Protein AF-A0A520WZ22-F1 (afdb_monomer)

Foldseek 3Di:
DDDDDDDDDDPDDPPDDDDDPPDDPVVVVVVVVVQVVLLVVLQVVVVVVVDDLVQFPDKDKDFPDWDDPDPFKIKTKIWMWTAGPDPGDTPFIKIKIFIATNNSHTPDIDMDTDDDPPD

Secondary structure (DSSP, 8-state):
----------------------SSHHHHHHHHHHHHHHHHHHHHHHHTTSS--TTEEEEEEEEEEEEEEETTEEEEEEEEEEEESSS--EEEEEEEEEEEETTS-EEEEEEEEPPPS--

Radius of gyration: 29.9 Å; Cα contacts (8 Å, |Δi|>4): 167; chains: 1; bounding box: 35×62×104 Å

Solvent-accessible surface area (backbone atoms only — not comparable to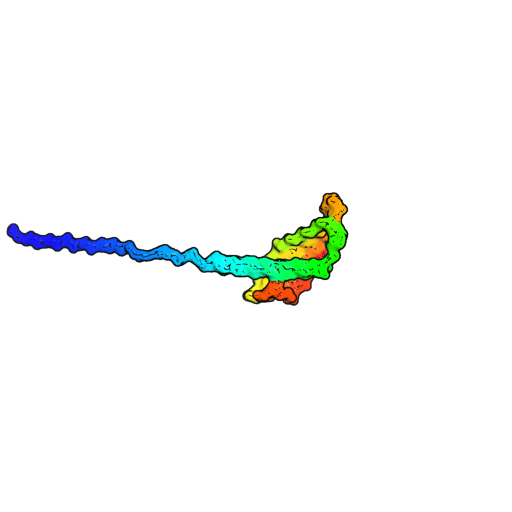 full-atom values): 7429 Å² total; per-residue (Å²): 145,82,84,89,82,88,85,85,79,84,78,79,78,89,82,75,88,78,91,83,97,79,83,60,71,63,62,53,52,53,50,54,55,48,51,52,52,45,31,51,48,42,44,51,55,50,52,63,71,77,52,89,59,88,68,48,65,48,74,48,78,43,80,78,46,79,46,77,76,50,102,46,30,42,34,42,28,35,42,35,44,33,20,36,74,72,94,58,51,76,74,46,47,33,44,34,41,31,31,23,37,79,81,37,45,80,75,42,81,47,74,42,74,51,78,70,98,83,126

Nearest PDB structures (foldseek):
  3q90-assembly1_B  TM=5.878E-01  e=5.511E-02  Homo sapiens
  6ta7-assembly3_C  TM=5.983E-01  e=8.585E-02  Homo sapiens
  4lso-assembly1_A  TM=5.815E-01  e=7.564E-02  Bartonella quintana JK 31
  4kz1-assembly1_A-2  TM=4.415E-01  e=1.337E-01  Bartonella grahamii as4aup
  4mei-assembly1_A-2  TM=4.296E-01  e=1.836E-01  Bartonella tribocorum CIP 105476

pLDDT: mean 78.11, std 18.68, range [37.53, 97.0]

Sequence (119 aa):
MITRTKSIISLTTLSLFGLALACDASVASDRERRAAADDIRACVSEINRNIDYSSASRVEHWVVDLHQMSLAELKVRIDTTVYERGDGEILKELRSTCVTGALGDLIRFRMKEAAPPDA

Mean predicted aligned error: 13.37 Å

Structure (mmCIF, N/CA/C/O backbone):
data_AF-A0A520WZ22-F1
#
_entry.id   AF-A0A520WZ22-F1
#
loop_
_atom_site.group_PDB
_atom_site.id
_atom_site.type_symbol
_atom_site.label_atom_id
_atom_site.label_alt_id
_atom_site.label_comp_id
_atom_site.label_asym_id
_atom_site.label_entity_id
_atom_site.label_seq_id
_atom_site.pdbx_PDB_ins_code
_atom_site.Cartn_x
_atom_site.Cartn_y
_atom_site.Cartn_z
_atom_site.occupancy
_atom_site.B_iso_or_equiv
_atom_site.auth_seq_id
_atom_site.auth_comp_id
_atom_site.auth_asym_id
_atom_site.auth_atom_id
_atom_site.pdbx_PDB_model_num
ATOM 1 N N . MET A 1 1 ? 5.125 52.380 -82.428 1.00 46.34 1 MET A N 1
ATOM 2 C CA . MET A 1 1 ? 3.949 51.537 -82.111 1.00 46.34 1 MET A CA 1
ATOM 3 C C . MET A 1 1 ? 4.285 50.069 -82.391 1.00 46.34 1 MET A C 1
ATOM 5 O O . MET A 1 1 ? 3.835 49.511 -83.377 1.00 46.34 1 MET A O 1
ATOM 9 N N . ILE A 1 2 ? 5.154 49.495 -81.549 1.00 40.81 2 ILE A N 1
ATOM 10 C CA . ILE A 1 2 ? 5.678 48.108 -81.509 1.00 40.81 2 ILE A CA 1
ATOM 11 C C . ILE A 1 2 ? 6.195 47.961 -80.047 1.00 40.81 2 ILE A C 1
ATOM 13 O O . ILE A 1 2 ? 6.673 48.969 -79.528 1.00 40.81 2 ILE A O 1
ATOM 17 N N . THR A 1 3 ? 6.102 46.868 -79.276 1.00 37.53 3 THR A N 1
ATOM 18 C CA . THR A 1 3 ? 5.656 45.470 -79.497 1.00 37.53 3 THR A CA 1
ATOM 19 C C . THR A 1 3 ? 4.601 45.055 -78.436 1.00 37.53 3 THR A C 1
ATOM 21 O O . THR A 1 3 ? 4.117 45.886 -77.673 1.00 37.53 3 THR A O 1
ATOM 24 N N . ARG A 1 4 ? 4.255 43.759 -78.342 1.00 53.47 4 ARG A N 1
ATOM 25 C CA . ARG A 1 4 ? 3.676 43.117 -77.141 1.00 53.47 4 ARG A CA 1
ATOM 26 C C . ARG A 1 4 ? 4.787 42.596 -76.219 1.00 53.47 4 ARG A C 1
ATOM 28 O O . ARG A 1 4 ? 5.743 42.018 -76.728 1.00 53.47 4 ARG A O 1
ATOM 35 N N . THR A 1 5 ? 4.551 42.585 -74.907 1.00 50.47 5 THR A N 1
ATOM 36 C CA . THR A 1 5 ? 5.244 41.681 -73.968 1.00 50.47 5 THR A CA 1
ATOM 37 C C . THR A 1 5 ? 4.236 41.099 -72.976 1.00 50.47 5 THR A C 1
ATOM 39 O O . THR A 1 5 ? 3.610 41.823 -72.209 1.00 50.47 5 THR A O 1
ATOM 42 N N . LYS A 1 6 ? 4.039 39.775 -73.022 1.00 47.66 6 LYS A N 1
ATOM 43 C CA . LYS A 1 6 ? 3.257 39.026 -72.026 1.00 47.66 6 LYS A CA 1
ATOM 44 C C . LYS A 1 6 ? 4.134 38.803 -70.792 1.00 47.66 6 LYS A C 1
ATOM 46 O O . LYS A 1 6 ? 5.112 38.072 -70.904 1.00 47.66 6 LYS A O 1
ATOM 51 N N . SER A 1 7 ? 3.725 39.308 -69.632 1.00 43.03 7 SER A N 1
ATOM 52 C CA . SER A 1 7 ? 4.199 38.793 -68.341 1.00 43.03 7 SER A CA 1
ATOM 53 C C . SER A 1 7 ? 3.107 37.934 -67.720 1.00 43.03 7 SER A C 1
ATOM 55 O O . SER A 1 7 ? 2.175 38.441 -67.105 1.00 43.03 7 SER A O 1
ATOM 57 N N . ILE A 1 8 ? 3.220 36.621 -67.916 1.00 53.31 8 ILE A N 1
ATOM 58 C CA . ILE A 1 8 ? 2.494 35.621 -67.133 1.00 53.31 8 ILE A CA 1
ATOM 59 C C . ILE A 1 8 ? 3.505 35.106 -66.115 1.00 53.31 8 ILE A C 1
ATOM 61 O O . ILE A 1 8 ? 4.426 34.386 -66.489 1.00 53.31 8 ILE A O 1
ATOM 65 N N . ILE A 1 9 ? 3.352 35.489 -64.849 1.00 55.06 9 ILE A N 1
ATOM 66 C CA . ILE A 1 9 ? 4.118 34.899 -63.750 1.00 55.06 9 ILE A CA 1
ATOM 67 C C . ILE A 1 9 ? 3.114 34.255 -62.800 1.00 55.06 9 ILE A C 1
ATOM 69 O O . ILE A 1 9 ? 2.626 34.877 -61.860 1.00 55.06 9 ILE A O 1
ATOM 73 N N . SER A 1 10 ? 2.798 32.991 -63.072 1.00 49.31 10 SER A N 1
ATOM 74 C CA . SER A 1 10 ? 2.218 32.119 -62.057 1.00 49.31 10 SER A CA 1
ATOM 75 C C . SER A 1 10 ? 3.291 31.834 -61.011 1.00 49.31 10 SER A C 1
ATOM 77 O O . SER A 1 10 ? 4.262 31.146 -61.316 1.00 49.31 10 SER A O 1
ATOM 79 N N . LEU A 1 11 ? 3.095 32.290 -59.774 1.00 46.91 11 LEU A N 1
ATOM 80 C CA . LEU A 1 11 ? 3.613 31.554 -58.625 1.00 46.91 11 LEU A CA 1
ATOM 81 C C . LEU A 1 11 ? 2.476 30.701 -58.078 1.00 46.91 11 LEU A C 1
ATOM 83 O O . LEU A 1 11 ? 1.550 31.191 -57.436 1.00 46.91 11 LEU A O 1
ATOM 87 N N . THR A 1 12 ? 2.552 29.409 -58.381 1.00 56.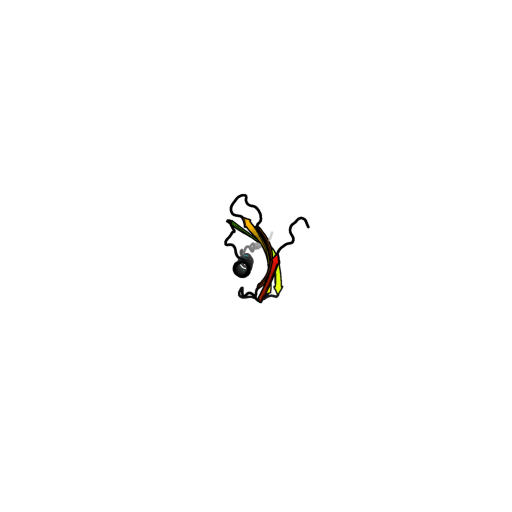12 12 THR A N 1
ATOM 88 C CA . THR A 1 12 ? 1.733 28.375 -57.755 1.00 56.12 12 THR A CA 1
ATOM 89 C C . THR A 1 12 ? 1.937 28.412 -56.247 1.00 56.12 12 THR A C 1
ATOM 91 O O . THR A 1 12 ? 3.053 28.209 -55.765 1.00 56.12 12 THR A O 1
ATOM 94 N N . THR A 1 13 ? 0.860 28.640 -55.503 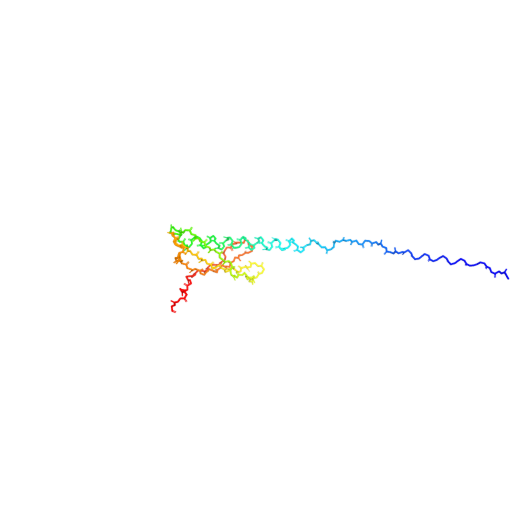1.00 57.81 13 THR A N 1
ATOM 95 C CA . THR A 1 13 ? 0.829 28.500 -54.049 1.00 57.81 13 THR A CA 1
ATOM 96 C C . THR A 1 13 ? 1.176 27.063 -53.665 1.00 57.81 13 THR A C 1
ATOM 98 O O . THR A 1 13 ? 0.404 26.137 -53.910 1.00 57.81 13 THR A O 1
ATOM 101 N N . LEU A 1 14 ? 2.348 26.868 -53.053 1.00 50.56 14 LEU A N 1
ATOM 102 C CA . LEU A 1 14 ? 2.751 25.577 -52.500 1.00 50.56 14 LEU A CA 1
ATOM 103 C C . LEU A 1 14 ? 1.912 25.282 -51.245 1.00 50.56 14 LEU A C 1
ATOM 105 O O . LEU A 1 14 ? 2.275 25.641 -50.130 1.00 50.56 14 LEU A O 1
ATOM 109 N N . SER A 1 15 ? 0.760 24.642 -51.441 1.00 61.22 15 SER A N 1
ATOM 110 C CA . SER A 1 15 ? -0.034 24.038 -50.371 1.00 61.22 15 SER A CA 1
ATOM 111 C C . SER A 1 15 ? 0.079 22.522 -50.495 1.00 61.22 15 SER A C 1
ATOM 113 O O . SER A 1 15 ? -0.695 21.887 -51.207 1.00 61.22 15 SER A O 1
ATOM 115 N N . LEU A 1 16 ? 1.101 21.943 -49.861 1.00 52.03 16 LEU A N 1
ATOM 116 C CA . LEU A 1 16 ? 1.341 20.501 -49.867 1.00 52.03 16 LEU A CA 1
ATOM 117 C C . LEU A 1 16 ? 1.816 20.021 -48.488 1.00 52.03 16 LEU A C 1
ATOM 119 O O . LEU A 1 16 ? 2.935 20.327 -48.100 1.00 52.03 16 LEU A O 1
ATOM 123 N N . PHE A 1 17 ? 0.972 19.191 -47.857 1.00 56.34 17 PHE A N 1
ATOM 124 C CA . PHE A 1 17 ? 1.258 18.244 -46.763 1.00 56.34 17 PHE A CA 1
ATOM 125 C C . PHE A 1 17 ? 1.807 18.826 -45.437 1.00 56.34 17 PHE A C 1
ATOM 127 O O . PHE A 1 17 ? 2.673 19.685 -45.402 1.00 56.34 17 PHE A O 1
ATOM 134 N N . GLY A 1 18 ? 1.372 18.361 -44.267 1.00 50.06 18 GLY A N 1
ATOM 135 C CA . GLY A 1 18 ? 0.365 17.345 -43.950 1.00 50.06 18 GLY A CA 1
ATOM 136 C C . GLY A 1 18 ? 0.321 17.149 -42.430 1.00 50.06 18 GLY A C 1
ATOM 137 O O . GLY A 1 18 ? 1.338 17.323 -41.762 1.00 50.06 18 GLY A O 1
ATOM 138 N N . LEU A 1 19 ? -0.851 16.852 -41.863 1.00 53.88 19 LEU A N 1
ATOM 139 C CA . LEU A 1 19 ? -0.997 16.659 -40.415 1.00 53.88 19 LEU A CA 1
ATOM 140 C C . LEU A 1 19 ? -0.295 15.377 -39.919 1.00 53.88 19 LEU A C 1
ATOM 142 O O . LEU A 1 19 ? -0.109 14.439 -40.688 1.00 53.88 19 LEU A O 1
ATOM 146 N N . ALA A 1 20 ? -0.080 15.340 -38.594 1.00 50.78 20 ALA A N 1
ATOM 147 C CA . ALA A 1 20 ? 0.157 14.168 -37.729 1.00 50.78 20 ALA A CA 1
ATOM 148 C C . ALA A 1 20 ? 1.595 13.900 -37.227 1.00 50.78 20 ALA A C 1
ATOM 150 O O . ALA A 1 20 ? 2.107 12.791 -37.333 1.00 50.78 20 ALA A O 1
ATOM 151 N N . LEU A 1 21 ? 2.182 14.874 -36.519 1.00 46.00 21 LEU A N 1
ATOM 152 C CA . LEU A 1 21 ? 3.189 14.623 -35.469 1.00 46.00 21 LEU A CA 1
ATOM 153 C C . LEU A 1 21 ? 2.540 14.758 -34.079 1.00 46.00 21 LEU A C 1
ATOM 155 O O . LEU A 1 21 ? 2.814 15.697 -33.338 1.00 46.00 21 LEU A O 1
ATOM 159 N N . ALA A 1 22 ? 1.606 13.857 -33.759 1.00 53.31 22 ALA A N 1
ATOM 160 C CA . ALA A 1 22 ? 0.850 13.899 -32.503 1.00 53.31 22 ALA A CA 1
ATOM 161 C C . ALA A 1 22 ? 0.297 12.518 -32.092 1.00 53.31 22 ALA A C 1
ATOM 163 O O . ALA A 1 22 ? -0.915 12.374 -31.945 1.00 53.31 22 ALA A O 1
ATOM 164 N N . CYS A 1 23 ? 1.146 11.486 -31.945 1.00 51.50 23 CYS A N 1
ATOM 165 C CA . CYS A 1 23 ? 0.643 10.159 -31.548 1.00 51.50 23 CYS A CA 1
ATOM 166 C C . CYS A 1 23 ? 1.577 9.222 -30.741 1.00 51.50 23 CYS A C 1
ATOM 168 O O . CYS A 1 23 ? 1.263 8.041 -30.645 1.00 51.50 23 CYS A O 1
ATOM 170 N N . ASP A 1 24 ? 2.653 9.712 -30.104 1.00 48.59 24 ASP A N 1
ATOM 171 C CA . ASP A 1 24 ? 3.545 8.852 -29.285 1.00 48.59 24 ASP A CA 1
ATOM 172 C C . ASP A 1 24 ? 3.568 9.177 -27.777 1.00 48.59 24 ASP A C 1
ATOM 174 O O . ASP A 1 24 ? 3.880 8.312 -26.958 1.00 48.59 24 ASP A O 1
ATOM 178 N N . ALA A 1 25 ? 3.168 10.388 -27.369 1.00 51.62 25 ALA A N 1
ATOM 179 C CA . ALA A 1 25 ? 3.167 10.783 -25.954 1.00 51.62 25 ALA A CA 1
ATOM 180 C C . ALA A 1 25 ? 2.156 9.986 -25.098 1.00 51.62 25 ALA A C 1
ATOM 182 O O . ALA A 1 25 ? 2.413 9.706 -23.928 1.00 51.62 25 ALA A O 1
ATOM 183 N N . SER A 1 26 ? 1.020 9.586 -25.679 1.00 55.91 26 SER A N 1
ATOM 184 C CA . SER A 1 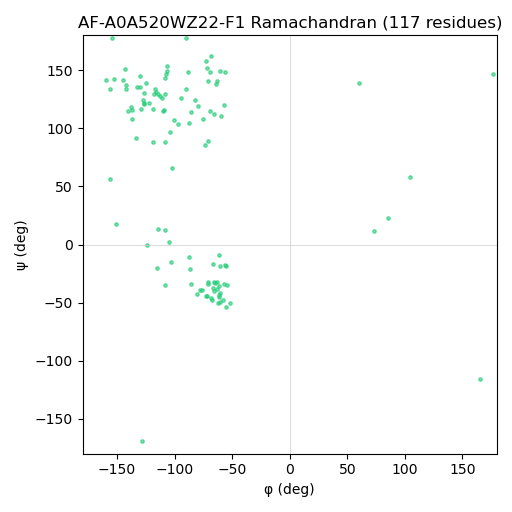26 ? -0.017 8.814 -24.982 1.00 55.91 26 SER A CA 1
ATOM 185 C C . SER A 1 26 ? 0.446 7.395 -24.643 1.00 55.91 26 SER A C 1
ATOM 187 O O . SER A 1 26 ? 0.295 6.964 -23.502 1.00 55.91 26 SER A O 1
ATOM 189 N N . VAL A 1 27 ? 1.064 6.690 -25.596 1.00 54.94 27 VAL A N 1
ATOM 190 C CA . VAL A 1 27 ? 1.457 5.276 -25.447 1.00 54.94 27 VAL A CA 1
ATOM 191 C C . VAL A 1 27 ? 2.560 5.095 -24.399 1.00 54.94 27 VAL A C 1
ATOM 193 O O . VAL A 1 27 ? 2.519 4.131 -23.632 1.00 54.94 27 VAL A O 1
ATOM 196 N N . ALA A 1 28 ? 3.513 6.032 -24.322 1.00 56.50 28 ALA A N 1
ATOM 197 C CA . ALA A 1 28 ? 4.509 6.059 -23.251 1.00 56.50 28 ALA A CA 1
ATOM 198 C C . ALA A 1 28 ? 3.836 6.242 -21.878 1.00 56.50 28 ALA A C 1
ATOM 200 O O . ALA A 1 28 ? 4.028 5.414 -20.987 1.00 56.50 28 ALA A O 1
ATOM 201 N N . SER A 1 29 ? 2.956 7.245 -21.751 1.00 60.22 29 SER A N 1
ATOM 202 C CA . SER A 1 29 ? 2.249 7.528 -20.494 1.00 60.22 29 SER A CA 1
ATOM 203 C C . SER A 1 29 ? 1.351 6.369 -20.033 1.00 60.22 29 SER A C 1
ATOM 205 O O . SER A 1 29 ? 1.285 6.073 -18.842 1.00 60.22 29 SER A O 1
ATOM 207 N N . ASP A 1 30 ? 0.709 5.648 -20.956 1.00 60.12 30 ASP A N 1
ATOM 208 C CA . ASP A 1 30 ? -0.111 4.478 -20.631 1.00 60.12 30 ASP A CA 1
ATOM 209 C C . ASP A 1 30 ? 0.734 3.281 -20.179 1.00 60.12 30 ASP A C 1
ATOM 211 O O . ASP A 1 30 ? 0.294 2.512 -19.322 1.00 60.12 30 ASP A O 1
ATOM 215 N N . ARG A 1 31 ? 1.948 3.107 -20.722 1.00 57.31 31 ARG A N 1
ATOM 216 C CA . ARG A 1 31 ? 2.879 2.065 -20.264 1.00 57.31 31 ARG A CA 1
ATOM 217 C C . ARG A 1 31 ? 3.379 2.363 -18.852 1.00 57.31 31 ARG A C 1
ATOM 219 O O . ARG A 1 31 ? 3.324 1.476 -18.006 1.00 57.31 31 ARG A O 1
ATOM 226 N N . GLU A 1 32 ? 3.813 3.593 -18.594 1.00 61.00 32 GLU A N 1
ATOM 227 C CA . GLU A 1 32 ? 4.295 4.031 -17.277 1.00 61.00 32 GLU A CA 1
ATOM 228 C C . GLU A 1 32 ? 3.195 3.927 -16.210 1.00 61.00 32 GLU A C 1
ATOM 230 O O . GLU A 1 32 ? 3.421 3.375 -15.134 1.00 61.00 32 GLU A O 1
ATOM 235 N N . ARG A 1 33 ? 1.964 4.351 -16.530 1.00 62.31 33 ARG A N 1
ATOM 236 C CA . ARG A 1 33 ? 0.811 4.223 -15.621 1.00 62.31 33 ARG A CA 1
ATOM 237 C C . ARG A 1 33 ? 0.427 2.771 -15.333 1.00 62.31 33 ARG A C 1
ATOM 239 O O . ARG A 1 33 ? -0.031 2.490 -14.228 1.00 62.31 33 ARG A O 1
ATOM 246 N N . ARG A 1 34 ? 0.594 1.853 -16.294 1.00 61.72 34 ARG A N 1
ATOM 247 C CA . ARG A 1 34 ? 0.356 0.413 -16.078 1.00 61.72 34 ARG A CA 1
ATOM 248 C C . ARG A 1 34 ? 1.444 -0.220 -15.216 1.00 61.72 34 ARG A C 1
ATOM 250 O O . ARG A 1 34 ? 1.088 -0.922 -14.278 1.00 61.72 34 ARG A O 1
ATOM 257 N N . ALA A 1 35 ? 2.718 0.088 -15.473 1.00 64.75 35 ALA A N 1
ATOM 258 C CA . ALA A 1 35 ? 3.830 -0.367 -14.638 1.00 64.75 35 ALA A CA 1
ATOM 259 C C . ALA A 1 35 ? 3.612 0.048 -13.172 1.00 64.75 35 ALA A C 1
ATOM 261 O O . ALA A 1 35 ? 3.473 -0.814 -12.308 1.00 64.75 35 ALA A O 1
ATOM 262 N N . ALA A 1 36 ? 3.374 1.343 -12.930 1.00 77.88 36 ALA A N 1
ATOM 263 C CA . ALA A 1 36 ? 3.079 1.859 -11.594 1.00 77.88 36 ALA A CA 1
ATOM 264 C C . ALA A 1 36 ? 1.852 1.190 -10.936 1.00 77.88 36 ALA A C 1
ATOM 266 O O . ALA A 1 36 ? 1.830 1.000 -9.722 1.00 77.88 36 ALA A O 1
ATOM 267 N N . ALA A 1 37 ? 0.825 0.805 -11.704 1.00 84.81 37 ALA A N 1
ATOM 268 C CA . ALA A 1 37 ? -0.340 0.097 -11.168 1.00 84.81 37 ALA A CA 1
ATOM 269 C C . ALA A 1 37 ? -0.028 -1.352 -10.743 1.00 84.81 37 ALA A C 1
ATOM 271 O O . ALA A 1 37 ? -0.632 -1.848 -9.788 1.00 84.81 37 ALA A O 1
ATOM 272 N N . ASP A 1 38 ? 0.899 -2.026 -11.424 1.00 88.88 38 ASP A N 1
ATOM 273 C CA . ASP A 1 38 ? 1.379 -3.356 -11.044 1.00 88.88 38 ASP A CA 1
ATOM 274 C C . ASP A 1 38 ? 2.344 -3.271 -9.844 1.00 88.88 38 ASP A C 1
ATOM 276 O O . ASP A 1 38 ? 2.193 -4.045 -8.899 1.00 88.88 38 ASP A O 1
ATOM 280 N N . ASP A 1 39 ? 3.217 -2.257 -9.798 1.00 90.94 39 ASP A N 1
ATOM 281 C CA . ASP A 1 39 ? 4.078 -1.936 -8.647 1.00 90.94 39 ASP A CA 1
ATOM 282 C C . ASP A 1 39 ? 3.270 -1.660 -7.364 1.00 90.94 39 ASP A C 1
ATOM 284 O O . ASP A 1 39 ? 3.538 -2.219 -6.294 1.00 90.94 39 ASP A O 1
ATOM 288 N N . ILE A 1 40 ? 2.227 -0.825 -7.466 1.00 92.00 40 ILE A N 1
ATOM 289 C CA . ILE A 1 40 ? 1.298 -0.548 -6.361 1.00 92.00 40 ILE A CA 1
ATOM 290 C C . ILE A 1 40 ? 0.600 -1.842 -5.923 1.00 92.00 40 ILE A C 1
ATOM 292 O O . ILE A 1 40 ? 0.477 -2.087 -4.723 1.00 92.00 40 ILE A O 1
ATOM 296 N N . ARG A 1 41 ? 0.177 -2.703 -6.862 1.00 93.31 41 ARG A N 1
ATOM 297 C CA . ARG A 1 41 ? -0.479 -3.980 -6.532 1.00 93.31 41 ARG A CA 1
ATOM 298 C C . ARG A 1 41 ? 0.468 -4.948 -5.825 1.00 93.31 41 ARG A C 1
ATOM 300 O O . ARG A 1 41 ? 0.041 -5.598 -4.873 1.00 93.31 41 ARG A O 1
ATOM 307 N N . ALA A 1 42 ? 1.732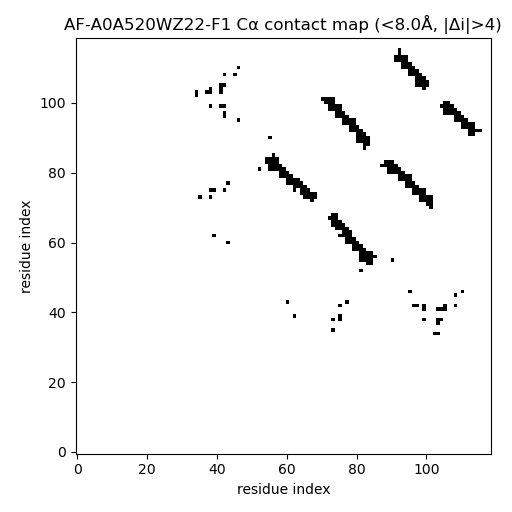 -5.024 -6.240 1.00 93.69 42 ALA A N 1
ATOM 308 C CA . ALA A 1 42 ? 2.756 -5.808 -5.554 1.00 93.69 42 ALA A CA 1
ATOM 309 C C . ALA A 1 42 ? 2.971 -5.300 -4.119 1.00 93.69 42 ALA A C 1
ATOM 311 O O . ALA A 1 42 ? 2.954 -6.086 -3.172 1.00 93.69 42 ALA A O 1
ATOM 312 N N . CYS A 1 43 ? 3.062 -3.978 -3.944 1.00 94.50 43 CYS A N 1
ATOM 313 C CA . CYS A 1 43 ? 3.185 -3.343 -2.633 1.00 94.50 43 CYS A CA 1
ATOM 314 C C . CYS A 1 43 ? 1.977 -3.630 -1.718 1.00 94.50 43 CYS A C 1
ATOM 316 O O . CYS A 1 43 ? 2.158 -4.088 -0.591 1.00 94.50 43 CYS A O 1
ATOM 318 N N . VAL A 1 44 ? 0.742 -3.445 -2.205 1.00 95.12 44 VAL A N 1
ATOM 319 C CA . VAL A 1 44 ? -0.490 -3.773 -1.454 1.00 95.12 44 VAL A CA 1
ATOM 320 C C . VAL A 1 44 ? -0.585 -5.272 -1.154 1.00 95.12 44 VAL A C 1
ATOM 322 O O . VAL A 1 44 ? -0.973 -5.651 -0.052 1.00 95.12 44 VAL A O 1
ATOM 325 N N . SER A 1 45 ? -0.181 -6.148 -2.080 1.00 95.31 45 SER A N 1
ATOM 326 C CA . SER A 1 45 ? -0.167 -7.592 -1.821 1.00 95.31 45 SER A CA 1
ATOM 327 C C . SER A 1 45 ? 0.788 -7.976 -0.694 1.00 95.31 45 SER A C 1
ATOM 329 O O . SER A 1 45 ? 0.501 -8.950 0.001 1.00 95.31 45 SER A O 1
ATOM 331 N N . GLU A 1 46 ? 1.905 -7.271 -0.514 1.00 96.25 46 GLU A N 1
ATOM 332 C CA . GLU A 1 46 ? 2.817 -7.548 0.596 1.00 96.25 46 GLU A CA 1
ATOM 333 C C . GLU A 1 46 ? 2.288 -6.981 1.918 1.00 96.25 46 GLU A C 1
ATOM 335 O O . GLU A 1 46 ? 2.330 -7.670 2.936 1.00 96.25 46 GLU A O 1
ATOM 340 N N . ILE A 1 47 ? 1.690 -5.784 1.898 1.00 95.06 47 ILE A N 1
ATOM 341 C CA . ILE A 1 47 ? 0.963 -5.215 3.047 1.00 95.06 47 ILE A CA 1
ATOM 342 C C . ILE A 1 47 ? -0.070 -6.231 3.568 1.00 95.06 47 ILE A C 1
ATOM 344 O O . ILE A 1 47 ? -0.035 -6.603 4.741 1.00 95.06 47 ILE A O 1
ATOM 348 N N . ASN A 1 48 ? -0.891 -6.788 2.674 1.00 94.75 48 ASN A N 1
ATOM 349 C CA . ASN A 1 48 ? -1.941 -7.754 3.011 1.00 94.75 48 ASN A CA 1
ATOM 350 C C . ASN A 1 48 ? -1.424 -9.111 3.525 1.00 94.75 48 ASN A C 1
ATOM 352 O O . ASN A 1 48 ? -2.193 -9.871 4.106 1.00 94.75 48 ASN A O 1
ATOM 356 N N . ARG A 1 49 ? -0.143 -9.443 3.312 1.00 95.12 49 ARG A N 1
ATOM 357 C CA . ARG A 1 49 ? 0.495 -10.654 3.865 1.00 95.12 49 ARG A CA 1
ATOM 358 C C . ARG A 1 49 ? 1.056 -10.446 5.269 1.00 95.12 49 ARG A C 1
ATOM 360 O O . ARG A 1 49 ? 1.273 -11.422 5.979 1.00 95.12 49 ARG A O 1
ATOM 367 N N . ASN A 1 50 ? 1.311 -9.196 5.651 1.00 94.31 50 ASN A N 1
ATOM 368 C CA . ASN A 1 50 ? 1.989 -8.830 6.895 1.00 94.31 50 ASN A CA 1
ATOM 369 C C . ASN A 1 50 ? 1.030 -8.274 7.968 1.00 94.31 50 ASN A C 1
ATOM 371 O O . ASN A 1 50 ? 1.485 -7.885 9.043 1.00 94.31 50 ASN A O 1
ATOM 375 N N . ILE A 1 51 ? -0.281 -8.222 7.701 1.00 90.94 51 ILE A N 1
ATOM 376 C CA . ILE A 1 51 ? -1.304 -7.700 8.619 1.00 90.94 51 ILE A CA 1
ATOM 377 C C . ILE A 1 51 ? -2.475 -8.682 8.698 1.00 90.94 51 ILE A C 1
ATOM 379 O O . ILE A 1 51 ? -2.964 -9.151 7.674 1.00 90.94 51 ILE A O 1
ATOM 383 N N . ASP A 1 52 ? -2.962 -8.944 9.912 1.00 89.88 52 ASP A N 1
ATOM 384 C CA . ASP A 1 52 ? -4.260 -9.590 10.105 1.00 89.88 52 ASP A CA 1
ATOM 385 C C . ASP A 1 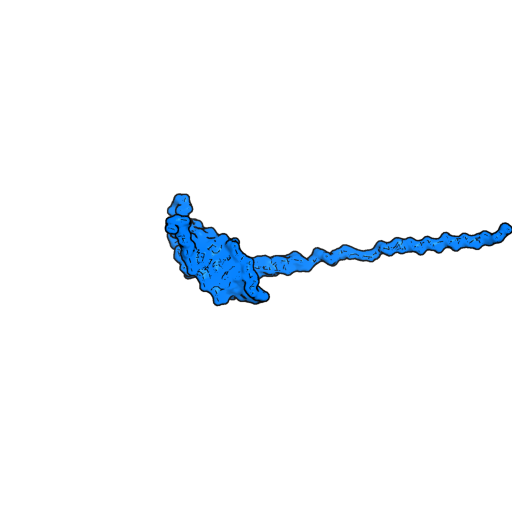52 ? -5.399 -8.561 10.005 1.00 89.88 52 ASP A C 1
ATOM 387 O O . ASP A 1 52 ? -5.423 -7.568 10.738 1.00 89.88 52 ASP A O 1
ATOM 391 N N . TYR A 1 53 ? -6.348 -8.826 9.106 1.00 89.88 53 TYR A N 1
ATOM 392 C CA . TYR A 1 53 ? -7.567 -8.043 8.895 1.00 89.88 53 TYR A CA 1
ATOM 393 C C . TYR A 1 53 ? -8.838 -8.756 9.393 1.00 89.88 53 TYR A C 1
ATOM 395 O O . TYR A 1 53 ? -9.942 -8.320 9.076 1.00 89.88 53 TYR A O 1
ATOM 403 N N . SER A 1 54 ? -8.726 -9.844 10.163 1.00 89.62 54 SER A N 1
ATOM 404 C CA . SER A 1 54 ? -9.867 -10.648 10.639 1.00 89.62 54 SER A CA 1
ATOM 405 C C . SER A 1 54 ? -10.942 -9.846 11.400 1.00 89.62 54 SER A C 1
ATOM 407 O O . SER A 1 54 ? -12.144 -10.111 11.261 1.00 89.62 54 SER A O 1
ATOM 409 N N . SER A 1 55 ? -10.527 -8.830 12.164 1.00 86.50 55 SER A N 1
ATOM 410 C CA . SER A 1 55 ? -11.400 -7.896 12.890 1.00 86.50 55 SER A CA 1
ATOM 411 C C . SER A 1 55 ? -11.846 -6.676 12.073 1.00 86.50 55 SER A C 1
ATOM 413 O O . SER A 1 55 ? -12.753 -5.959 12.500 1.00 86.50 55 SER A O 1
ATOM 415 N N . ALA A 1 56 ? -11.259 -6.437 10.898 1.00 90.81 56 ALA A N 1
ATOM 416 C CA . ALA A 1 56 ? -11.551 -5.259 10.093 1.00 90.81 56 ALA A CA 1
ATOM 417 C C . ALA A 1 56 ? -12.948 -5.323 9.446 1.00 90.81 56 ALA A C 1
ATOM 419 O O . ALA A 1 56 ? -13.489 -6.393 9.137 1.00 90.81 56 ALA A O 1
ATOM 420 N N . SER A 1 57 ? -13.529 -4.148 9.210 1.00 92.19 57 SER A N 1
ATOM 421 C CA . SER A 1 57 ? -14.742 -3.961 8.398 1.00 92.19 57 SER A CA 1
ATOM 422 C C . SER A 1 57 ? -14.454 -3.305 7.052 1.00 92.19 57 SER A C 1
ATOM 424 O O . SER A 1 57 ? -15.075 -3.636 6.044 1.00 92.19 57 SER A O 1
ATOM 426 N N . ARG A 1 58 ? -13.478 -2.396 7.049 1.00 92.12 58 ARG A N 1
ATOM 427 C CA . ARG A 1 58 ? -12.981 -1.648 5.902 1.00 92.12 58 ARG A CA 1
ATOM 428 C C . ARG A 1 58 ? -11.478 -1.464 6.076 1.00 92.12 58 ARG A C 1
ATOM 430 O O . ARG A 1 58 ? -11.000 -1.208 7.180 1.00 92.12 58 ARG A O 1
ATOM 437 N N . VAL A 1 59 ? -10.752 -1.565 4.972 1.00 93.3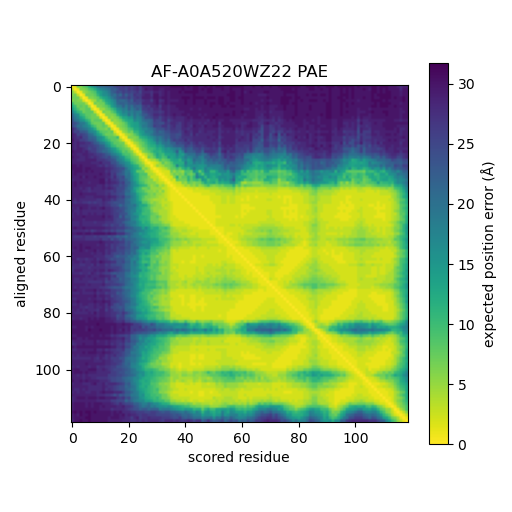8 59 VAL A N 1
ATOM 438 C CA . VAL A 1 59 ? -9.333 -1.218 4.880 1.00 93.38 59 VAL A CA 1
ATOM 439 C C . VAL A 1 59 ? -9.196 -0.242 3.724 1.00 93.38 59 VAL A C 1
ATOM 441 O O . VAL A 1 59 ? -9.729 -0.494 2.643 1.00 93.38 59 VAL A O 1
ATOM 444 N N . GLU A 1 60 ? -8.512 0.871 3.953 1.00 94.12 60 GLU A N 1
ATOM 445 C CA . GLU A 1 60 ? -8.208 1.855 2.918 1.00 94.12 60 GLU A CA 1
ATOM 446 C C . GLU A 1 60 ? -6.698 1.948 2.722 1.00 94.12 60 GLU A C 1
ATOM 448 O O . GLU A 1 60 ? -5.945 2.026 3.691 1.00 94.12 60 GLU A O 1
ATOM 453 N N . HIS A 1 61 ? -6.260 1.946 1.463 1.00 94.44 61 HIS A N 1
ATOM 454 C CA . HIS A 1 61 ? -4.858 2.087 1.079 1.00 94.44 61 HIS A CA 1
ATOM 455 C C . HIS A 1 61 ? -4.697 3.347 0.231 1.00 94.44 61 HIS A C 1
ATOM 457 O O . HIS A 1 61 ? -5.221 3.433 -0.881 1.00 94.44 61 HIS A O 1
ATOM 463 N N . TRP A 1 62 ? -3.935 4.306 0.740 1.00 94.75 62 TRP A N 1
ATOM 464 C CA . TRP A 1 62 ? -3.690 5.594 0.108 1.00 94.75 62 TRP A CA 1
ATOM 465 C C . TRP A 1 62 ? -2.243 5.656 -0.380 1.00 94.75 62 TRP A C 1
ATOM 467 O O . TRP A 1 62 ? -1.304 5.618 0.413 1.00 94.75 62 TRP A O 1
ATOM 477 N N . VAL A 1 63 ? -2.044 5.745 -1.698 1.00 93.75 63 VAL A N 1
ATOM 478 C CA . VAL A 1 63 ? -0.713 5.963 -2.284 1.00 93.75 63 VAL A CA 1
ATOM 479 C C . VAL A 1 63 ? -0.337 7.429 -2.071 1.00 93.75 63 VAL A C 1
ATOM 481 O O . VAL A 1 63 ? -0.913 8.314 -2.698 1.00 93.75 63 VAL A O 1
ATOM 484 N N . VAL A 1 64 ? 0.612 7.680 -1.168 1.00 93.62 64 VAL A N 1
ATOM 485 C CA . VAL A 1 64 ? 0.988 9.037 -0.720 1.00 93.62 64 VAL A CA 1
ATOM 486 C C . VAL A 1 64 ? 2.291 9.554 -1.337 1.00 93.62 64 VAL A C 1
ATOM 488 O O . VAL A 1 64 ? 2.582 10.742 -1.243 1.00 93.62 64 VAL A O 1
ATOM 491 N N . ASP A 1 65 ? 3.098 8.680 -1.945 1.00 92.06 65 ASP A N 1
ATOM 492 C CA . ASP A 1 65 ? 4.350 9.038 -2.628 1.00 92.06 65 ASP A CA 1
ATOM 493 C C . ASP A 1 65 ? 4.698 7.973 -3.681 1.00 92.06 65 ASP A C 1
ATOM 495 O O . ASP A 1 65 ? 4.649 6.771 -3.400 1.00 92.06 65 ASP A O 1
ATOM 499 N N . LEU A 1 66 ? 5.066 8.426 -4.880 1.00 91.69 66 LEU A N 1
ATOM 500 C CA . LEU A 1 66 ? 5.597 7.618 -5.978 1.00 91.69 66 LEU A CA 1
ATOM 501 C C . LEU A 1 66 ? 6.887 8.281 -6.453 1.00 91.69 66 LEU A C 1
ATOM 503 O O . LEU A 1 66 ? 6.869 9.413 -6.935 1.00 91.69 66 LEU A O 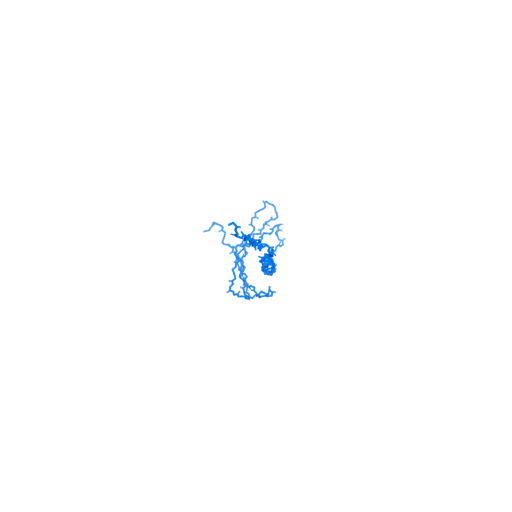1
ATOM 507 N N . HIS A 1 67 ? 8.008 7.580 -6.315 1.00 91.00 67 HIS A N 1
ATOM 508 C CA . HIS A 1 67 ? 9.324 8.144 -6.579 1.00 91.00 67 HIS A CA 1
ATOM 509 C C . HIS A 1 67 ? 10.204 7.162 -7.353 1.00 91.00 67 HIS A C 1
ATOM 511 O O . HIS A 1 67 ? 10.670 6.160 -6.807 1.00 91.00 67 HIS A O 1
ATOM 517 N N . GLN A 1 68 ? 10.447 7.459 -8.629 1.00 90.19 68 GLN A N 1
ATOM 518 C CA . GLN A 1 68 ? 11.356 6.684 -9.470 1.00 90.19 68 GLN A CA 1
ATOM 519 C C . GLN A 1 68 ? 12.790 6.827 -8.936 1.00 90.19 68 GLN A C 1
ATOM 521 O O . GLN A 1 68 ? 13.365 7.913 -8.979 1.00 90.19 68 GLN A O 1
ATOM 526 N N . MET A 1 69 ? 13.366 5.741 -8.417 1.00 88.06 69 MET A N 1
ATOM 527 C CA . MET A 1 69 ? 14.729 5.724 -7.869 1.00 88.06 69 MET A CA 1
ATOM 528 C C . MET A 1 69 ? 15.783 5.469 -8.952 1.00 88.06 69 MET A C 1
ATOM 530 O O . MET A 1 69 ? 16.895 5.987 -8.874 1.00 88.06 69 MET A O 1
ATOM 534 N N . SER A 1 70 ? 15.446 4.667 -9.963 1.00 88.88 70 SER A N 1
ATOM 535 C CA . SER A 1 70 ? 16.275 4.415 -11.149 1.00 88.88 70 SER A CA 1
ATOM 536 C C . SER A 1 70 ? 15.390 3.999 -12.329 1.00 88.88 70 SER A C 1
ATOM 538 O O . SER A 1 70 ? 14.191 3.806 -12.150 1.00 88.88 70 SER A O 1
ATOM 540 N N . LEU A 1 71 ? 15.960 3.775 -13.521 1.00 84.38 71 LEU A N 1
ATOM 541 C CA . LEU A 1 71 ? 15.218 3.219 -14.670 1.00 84.38 71 LEU A CA 1
ATOM 542 C C . LEU A 1 71 ? 14.546 1.860 -14.387 1.00 84.38 71 LEU A C 1
ATOM 544 O O . LEU A 1 71 ? 13.668 1.455 -15.141 1.00 84.38 71 LEU A O 1
ATOM 548 N N . ALA A 1 72 ? 14.975 1.158 -13.334 1.00 87.06 72 ALA A N 1
ATOM 549 C CA . ALA A 1 72 ? 14.488 -0.164 -12.962 1.00 87.06 72 ALA A CA 1
ATOM 550 C C . ALA A 1 72 ? 13.945 -0.247 -11.526 1.00 87.06 72 ALA A C 1
ATOM 552 O O . ALA A 1 72 ? 13.535 -1.327 -11.129 1.00 87.06 72 ALA A O 1
ATOM 553 N N . GLU A 1 73 ? 13.954 0.840 -10.743 1.00 91.62 73 GLU A N 1
ATOM 554 C CA . GLU A 1 73 ? 13.443 0.845 -9.363 1.00 91.62 73 GLU A CA 1
ATOM 555 C C . GLU A 1 73 ? 12.408 1.955 -9.151 1.00 91.62 73 GLU A C 1
ATOM 557 O O . GLU A 1 73 ? 12.739 3.138 -9.288 1.00 91.62 73 GLU A O 1
ATOM 562 N N . LEU A 1 74 ? 11.193 1.585 -8.735 1.00 92.56 74 LEU A N 1
ATOM 563 C CA . LEU A 1 74 ? 10.158 2.512 -8.272 1.00 92.56 74 LEU A CA 1
ATOM 564 C C . LEU A 1 74 ? 9.973 2.374 -6.758 1.00 92.56 74 LEU A C 1
ATOM 566 O O . LEU A 1 74 ? 9.780 1.282 -6.228 1.00 92.56 74 LEU A O 1
ATOM 570 N N . LYS A 1 75 ? 9.999 3.495 -6.037 1.00 94.38 75 LYS A N 1
ATOM 571 C CA . LYS A 1 75 ? 9.616 3.551 -4.627 1.00 94.38 75 LYS A CA 1
ATO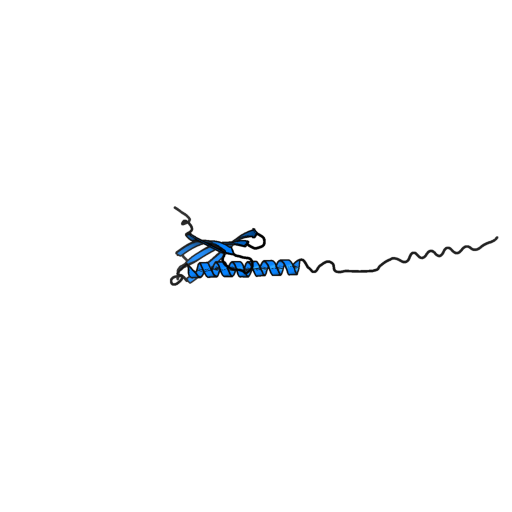M 572 C C . LYS A 1 75 ? 8.155 3.961 -4.507 1.00 94.38 75 LYS A C 1
ATOM 574 O O . LYS A 1 75 ? 7.769 5.026 -4.986 1.00 94.38 75 LYS A O 1
ATOM 579 N N . VAL A 1 76 ? 7.379 3.153 -3.795 1.00 94.94 76 VAL A N 1
ATOM 580 C CA . VAL A 1 76 ? 5.960 3.386 -3.508 1.00 94.94 76 VAL A CA 1
ATOM 581 C C . VAL A 1 76 ? 5.793 3.562 -2.002 1.00 94.94 76 VAL A C 1
ATOM 583 O O . VAL A 1 76 ? 6.296 2.751 -1.221 1.00 94.94 76 VAL A O 1
ATOM 586 N N . ARG A 1 77 ? 5.081 4.603 -1.567 1.00 95.19 77 ARG A N 1
ATOM 587 C CA . ARG A 1 77 ? 4.654 4.765 -0.171 1.00 95.19 77 ARG A CA 1
ATOM 588 C C . ARG A 1 77 ? 3.143 4.677 -0.094 1.00 95.19 77 ARG A C 1
ATOM 590 O O . ARG A 1 77 ? 2.444 5.379 -0.824 1.00 95.19 77 ARG A O 1
ATOM 597 N N . ILE A 1 78 ? 2.666 3.832 0.808 1.00 95.44 78 ILE A N 1
ATOM 598 C CA . ILE A 1 78 ? 1.244 3.609 1.032 1.00 95.44 78 ILE A CA 1
ATOM 599 C C . ILE A 1 78 ? 0.976 3.816 2.514 1.00 95.44 78 ILE A C 1
ATOM 601 O O . ILE A 1 78 ? 1.560 3.120 3.345 1.00 95.44 78 ILE A O 1
ATOM 605 N N . ASP A 1 79 ? 0.095 4.756 2.826 1.00 95.50 79 ASP A N 1
ATOM 606 C CA . ASP A 1 79 ? -0.504 4.857 4.150 1.00 95.50 79 ASP A CA 1
ATOM 607 C C . ASP A 1 79 ? -1.784 4.006 4.138 1.00 95.50 79 ASP A C 1
ATOM 609 O O . ASP A 1 79 ? -2.527 3.991 3.157 1.00 95.50 79 ASP A O 1
ATOM 613 N N . THR A 1 80 ? -1.989 3.189 5.168 1.00 95.00 80 THR A N 1
ATOM 614 C CA . THR A 1 80 ? -3.084 2.214 5.255 1.00 95.00 80 THR A CA 1
ATOM 615 C C . THR A 1 80 ? -3.838 2.402 6.559 1.00 95.00 80 THR A C 1
ATOM 617 O O . THR A 1 80 ? -3.234 2.314 7.627 1.00 95.00 80 THR A O 1
ATOM 620 N N . THR A 1 81 ? -5.150 2.602 6.468 1.00 94.25 81 THR A N 1
ATOM 621 C CA . THR A 1 81 ? -6.041 2.782 7.621 1.00 94.25 81 THR A CA 1
ATOM 622 C C . THR A 1 81 ? -6.988 1.588 7.709 1.00 94.25 81 THR A C 1
ATOM 624 O O . THR A 1 81 ? -7.632 1.211 6.727 1.00 94.25 81 THR A O 1
ATOM 627 N N . VAL A 1 82 ? -7.048 0.965 8.885 1.00 92.81 82 VAL A N 1
ATOM 628 C CA . VAL A 1 82 ? -7.869 -0.219 9.174 1.00 92.81 82 VAL A CA 1
ATOM 629 C C . VAL A 1 82 ? -8.988 0.191 10.122 1.00 92.81 82 VAL A C 1
ATOM 631 O O . VAL A 1 82 ? -8.708 0.730 11.189 1.00 92.81 82 VAL A O 1
ATOM 634 N N . TYR A 1 83 ? -10.238 -0.086 9.755 1.00 91.62 83 TYR A N 1
ATOM 635 C CA . TYR A 1 83 ? -11.422 0.319 10.516 1.00 91.62 83 TYR A CA 1
ATOM 636 C C . TYR A 1 83 ? -12.109 -0.868 11.203 1.00 91.62 83 TYR A C 1
ATOM 638 O O . TYR A 1 83 ? -12.198 -1.957 10.624 1.00 91.62 83 TYR A O 1
ATOM 646 N N . GLU A 1 84 ? -12.638 -0.652 12.409 1.00 88.19 84 GLU A N 1
ATOM 647 C CA . GLU A 1 84 ? -13.367 -1.674 13.171 1.00 88.19 84 GLU A CA 1
ATOM 648 C C . GLU A 1 84 ? -14.764 -1.961 12.594 1.00 88.19 84 GLU A C 1
ATOM 650 O O . GLU A 1 84 ? -15.369 -1.159 11.874 1.00 88.19 84 GLU A O 1
ATOM 655 N N . ARG A 1 85 ? -15.303 -3.141 12.909 1.00 77.19 85 ARG A N 1
ATOM 656 C CA . ARG A 1 85 ? -16.690 -3.534 12.642 1.00 77.19 85 ARG A CA 1
ATOM 657 C C . ARG A 1 85 ? -17.679 -2.833 13.572 1.00 77.19 85 ARG A C 1
ATOM 659 O O . ARG A 1 85 ? -18.137 -3.416 14.548 1.00 77.19 85 ARG A O 1
ATOM 666 N N . GLY A 1 86 ? -18.085 -1.634 13.169 1.00 75.06 86 GLY A N 1
ATOM 667 C CA . GLY A 1 86 ? -19.161 -0.882 13.804 1.00 75.06 86 GLY A CA 1
ATOM 668 C C . GLY A 1 86 ? -19.156 0.577 13.366 1.00 75.06 86 GLY A C 1
ATOM 669 O O . GLY A 1 86 ? -19.334 0.886 12.190 1.00 75.06 86 GLY A O 1
ATOM 670 N N . ASP A 1 87 ? -18.907 1.433 14.345 1.00 70.62 87 ASP A N 1
ATOM 671 C CA . ASP A 1 87 ? -18.892 2.899 14.380 1.00 70.62 87 ASP A CA 1
ATOM 672 C C . ASP A 1 87 ? -17.951 3.539 13.340 1.00 70.62 87 ASP A C 1
ATOM 674 O O . ASP A 1 87 ? -18.073 4.719 13.017 1.00 70.62 87 ASP A O 1
ATOM 678 N N . GLY A 1 88 ? -17.006 2.757 12.808 1.00 75.75 88 GLY A N 1
ATOM 679 C CA . GLY A 1 88 ? -15.960 3.233 11.908 1.00 75.75 88 GLY A CA 1
ATOM 680 C C . GLY A 1 88 ? -14.737 3.793 12.633 1.00 75.75 88 GLY A C 1
ATOM 681 O O . GLY A 1 88 ? -14.003 4.577 12.031 1.00 75.75 88 GLY A O 1
ATOM 682 N N . GLU A 1 89 ? -14.501 3.398 13.889 1.00 87.62 89 GLU A N 1
ATOM 683 C CA . GLU A 1 89 ? -13.254 3.704 14.597 1.00 87.62 89 GLU A CA 1
ATOM 684 C C . GLU A 1 89 ? -12.036 3.113 13.874 1.00 87.62 89 GLU A C 1
ATOM 686 O O . GLU A 1 89 ? -12.114 2.082 13.194 1.00 87.62 89 GLU A O 1
ATOM 691 N N . ILE A 1 90 ? -10.895 3.789 14.006 1.00 89.88 90 ILE A N 1
ATOM 692 C CA . ILE A 1 90 ? -9.626 3.365 13.417 1.00 89.88 90 ILE A CA 1
ATOM 693 C C . ILE A 1 90 ? -8.955 2.381 14.377 1.00 89.88 90 ILE A C 1
ATOM 695 O O . ILE A 1 90 ? -8.513 2.762 15.455 1.00 89.88 90 ILE A O 1
ATOM 699 N N . LEU A 1 91 ? -8.830 1.122 13.954 1.00 89.19 91 LEU A N 1
ATOM 700 C CA . LEU A 1 91 ? -8.072 0.102 14.679 1.00 89.19 91 LEU A CA 1
ATOM 701 C C . LEU A 1 91 ? -6.569 0.353 14.592 1.00 89.19 91 LEU A C 1
ATOM 703 O O . LEU A 1 91 ? -5.856 0.162 15.573 1.00 89.19 91 LEU A O 1
ATOM 707 N N . LYS A 1 92 ? -6.083 0.679 13.386 1.00 89.44 92 LYS A N 1
ATOM 708 C CA . LYS A 1 92 ? -4.655 0.832 13.074 1.00 89.44 92 LYS A CA 1
ATOM 709 C C . LYS A 1 92 ? -4.440 1.799 11.923 1.00 89.44 92 LYS A C 1
ATOM 711 O O . LYS A 1 92 ? -5.152 1.745 10.919 1.00 89.44 92 LYS A O 1
ATOM 716 N N . GLU A 1 93 ? -3.372 2.577 12.030 1.00 92.62 93 GLU A N 1
ATOM 717 C CA . GLU A 1 93 ? -2.794 3.338 10.927 1.00 92.62 93 GLU A CA 1
ATOM 718 C C . GLU A 1 93 ? -1.372 2.851 10.681 1.00 92.62 93 GLU A C 1
ATOM 720 O O . GLU A 1 93 ? -0.568 2.736 11.603 1.00 92.62 93 GLU A O 1
ATOM 725 N N . LEU A 1 94 ? -1.047 2.539 9.432 1.00 93.88 94 LEU A N 1
ATOM 726 C CA . LEU A 1 94 ? 0.218 1.923 9.055 1.00 93.88 94 LEU A CA 1
ATOM 727 C C . LEU A 1 94 ? 0.842 2.711 7.908 1.00 93.88 94 LEU A C 1
ATOM 729 O O . LEU A 1 94 ? 0.171 3.040 6.934 1.00 93.88 94 LEU A O 1
ATOM 733 N N . ARG A 1 95 ? 2.147 2.971 7.988 1.00 95.50 95 ARG A N 1
ATOM 734 C CA . ARG A 1 95 ? 2.924 3.572 6.900 1.00 95.50 95 ARG A CA 1
ATOM 735 C C . ARG A 1 95 ? 3.873 2.539 6.315 1.00 95.50 95 ARG A C 1
ATOM 737 O O . ARG A 1 95 ? 4.836 2.118 6.962 1.00 95.50 95 ARG A O 1
ATOM 744 N N . SER A 1 96 ? 3.627 2.198 5.059 1.00 96.62 96 SER A N 1
ATOM 745 C CA . SER A 1 96 ? 4.389 1.224 4.287 1.00 96.62 96 SER A CA 1
ATOM 746 C C . SER A 1 96 ? 5.244 1.907 3.226 1.00 96.62 96 SER A C 1
ATOM 748 O O . SER A 1 96 ? 4.906 2.956 2.678 1.00 96.62 96 SER A O 1
ATOM 750 N N . THR A 1 97 ? 6.406 1.332 2.944 1.00 96.88 97 THR A N 1
ATOM 751 C CA . THR A 1 97 ? 7.321 1.763 1.887 1.00 96.88 97 THR A CA 1
ATOM 752 C C . THR A 1 97 ? 7.858 0.536 1.174 1.00 96.88 97 THR A C 1
ATOM 754 O O . THR A 1 97 ? 8.556 -0.288 1.768 1.00 96.88 97 THR A O 1
ATOM 757 N N . CYS A 1 98 ? 7.550 0.456 -0.110 1.00 96.31 98 CYS A N 1
ATOM 758 C CA . CYS A 1 98 ? 8.017 -0.567 -1.025 1.00 96.31 98 CYS A CA 1
ATOM 759 C C . CYS A 1 98 ? 9.062 0.028 -1.971 1.00 96.31 98 CYS A C 1
ATOM 761 O O . CYS A 1 98 ? 8.989 1.207 -2.322 1.00 96.31 98 CYS A O 1
ATOM 763 N N . VAL A 1 99 ? 10.014 -0.792 -2.405 1.00 95.81 99 VAL A N 1
ATOM 764 C CA . VAL A 1 99 ? 10.778 -0.557 -3.633 1.00 95.81 99 VAL A CA 1
ATOM 765 C C . VAL A 1 99 ? 10.565 -1.766 -4.526 1.00 95.81 99 VAL A C 1
ATOM 767 O O . VAL A 1 99 ? 10.860 -2.886 -4.101 1.00 95.81 99 VAL A O 1
ATOM 770 N N . THR A 1 100 ? 10.038 -1.534 -5.720 1.00 94.25 100 THR A N 1
ATOM 771 C CA . THR A 1 100 ? 9.786 -2.553 -6.738 1.00 94.25 100 THR A CA 1
ATOM 772 C C . THR A 1 100 ? 10.786 -2.442 -7.885 1.00 94.25 100 THR A C 1
ATOM 774 O O . THR A 1 100 ? 11.366 -1.376 -8.107 1.00 94.25 100 THR A O 1
ATOM 777 N N . GLY A 1 101 ? 11.024 -3.562 -8.563 1.00 88.12 101 GLY A N 1
ATOM 778 C CA . GLY A 1 101 ? 11.881 -3.684 -9.734 1.00 88.12 101 GLY A CA 1
ATOM 779 C C . GLY A 1 101 ? 11.138 -3.477 -11.054 1.00 88.12 101 GLY A C 1
ATOM 780 O O . GLY A 1 101 ? 9.918 -3.328 -11.095 1.00 88.12 101 GLY A O 1
ATOM 781 N N . ALA A 1 102 ? 11.874 -3.521 -12.168 1.00 78.69 102 ALA A N 1
ATOM 782 C CA . ALA A 1 102 ? 11.354 -3.264 -13.517 1.00 78.69 102 ALA A CA 1
ATOM 783 C C . ALA A 1 102 ? 10.258 -4.242 -13.992 1.00 78.69 102 ALA A C 1
ATOM 785 O O . ALA A 1 102 ? 9.675 -4.029 -15.057 1.00 78.69 102 ALA A O 1
ATOM 786 N N . LEU A 1 103 ? 10.007 -5.326 -13.249 1.00 80.56 103 LEU A N 1
ATOM 787 C CA . LEU A 1 103 ? 8.986 -6.334 -13.538 1.00 80.56 103 LEU A CA 1
ATOM 788 C C . LEU A 1 103 ? 7.861 -6.359 -12.482 1.00 80.56 103 LEU A C 1
ATOM 790 O O . LEU A 1 103 ? 7.084 -7.313 -12.450 1.00 80.56 103 LEU A O 1
ATOM 794 N N . GLY A 1 104 ? 7.774 -5.344 -11.612 1.00 77.06 104 GLY A N 1
ATOM 795 C CA . GLY A 1 104 ? 6.844 -5.319 -10.476 1.00 77.06 104 GLY A CA 1
ATOM 796 C C . GLY A 1 104 ? 7.245 -6.259 -9.332 1.00 77.06 104 GLY A C 1
ATOM 797 O O . GLY A 1 104 ? 6.452 -6.522 -8.427 1.00 77.06 104 GLY A O 1
ATOM 798 N N . ASP A 1 105 ? 8.466 -6.797 -9.364 1.00 87.06 105 ASP A N 1
ATOM 799 C CA . ASP A 1 105 ? 9.038 -7.626 -8.309 1.00 87.06 105 ASP A CA 1
ATOM 800 C C . ASP A 1 105 ? 9.372 -6.788 -7.068 1.00 87.06 105 ASP A C 1
ATOM 802 O O . ASP A 1 105 ? 9.829 -5.654 -7.170 1.00 87.06 105 ASP A O 1
ATOM 806 N N . LEU A 1 106 ? 9.137 -7.320 -5.868 1.00 92.19 106 LEU A N 1
ATOM 807 C CA . LEU A 1 106 ? 9.343 -6.570 -4.631 1.00 92.19 106 LEU A CA 1
ATOM 808 C C . LEU A 1 106 ? 10.790 -6.713 -4.133 1.00 92.19 106 LEU A C 1
ATOM 810 O O . LEU A 1 106 ? 11.156 -7.729 -3.548 1.00 92.19 106 LEU A O 1
ATOM 814 N N . ILE A 1 107 ? 11.602 -5.670 -4.319 1.00 94.69 107 ILE A N 1
ATOM 815 C CA . ILE A 1 107 ? 13.021 -5.655 -3.926 1.00 94.69 107 ILE A CA 1
ATOM 816 C C . ILE A 1 107 ? 13.172 -5.358 -2.427 1.00 94.69 107 ILE A C 1
ATOM 818 O O . ILE A 1 107 ? 14.001 -5.957 -1.740 1.00 94.69 107 ILE A O 1
ATOM 822 N N . ARG A 1 108 ? 12.399 -4.399 -1.897 1.00 96.00 108 ARG A N 1
ATOM 823 C CA . ARG A 1 108 ? 12.436 -4.007 -0.476 1.00 96.00 108 ARG A CA 1
ATOM 824 C C . ARG A 1 108 ? 11.040 -3.695 0.043 1.00 96.00 108 ARG A C 1
ATOM 826 O O . ARG A 1 108 ? 10.301 -2.951 -0.592 1.00 96.00 108 ARG A O 1
ATOM 833 N N . PHE A 1 109 ? 10.744 -4.163 1.252 1.00 97.00 109 PHE A N 1
ATOM 834 C CA . PHE A 1 109 ? 9.546 -3.806 2.006 1.00 97.00 109 PHE A CA 1
ATOM 835 C C . PHE A 1 109 ? 9.925 -3.267 3.385 1.00 97.00 109 PHE A C 1
ATOM 837 O O . PHE A 1 109 ? 10.836 -3.782 4.037 1.00 97.00 109 PHE A O 1
ATOM 844 N N . ARG A 1 110 ? 9.234 -2.219 3.832 1.00 96.12 110 ARG A N 1
ATOM 845 C CA . ARG A 1 110 ? 9.246 -1.742 5.218 1.00 96.12 110 ARG A CA 1
ATOM 846 C C . ARG A 1 110 ? 7.848 -1.280 5.586 1.00 96.12 110 ARG A C 1
ATOM 848 O O . ARG A 1 110 ? 7.254 -0.498 4.852 1.00 96.12 110 ARG A O 1
ATOM 855 N N . MET A 1 111 ? 7.378 -1.696 6.750 1.00 95.25 111 MET A N 1
ATOM 856 C CA . MET A 1 111 ? 6.114 -1.264 7.330 1.00 95.25 111 MET A CA 1
ATOM 857 C C . MET A 1 111 ? 6.361 -0.826 8.767 1.00 95.25 111 MET A C 1
ATOM 859 O O . MET A 1 111 ? 7.216 -1.387 9.455 1.00 95.25 111 MET A O 1
ATOM 863 N N . LYS A 1 112 ? 5.630 0.191 9.208 1.00 94.12 112 LYS A N 1
ATOM 864 C CA . LYS A 1 112 ? 5.557 0.595 10.609 1.00 94.12 112 LYS A CA 1
ATOM 865 C C . LYS A 1 112 ? 4.142 1.040 10.935 1.00 94.12 112 LYS A C 1
ATOM 867 O O . LYS A 1 112 ? 3.455 1.578 10.068 1.00 94.12 112 LYS A O 1
ATOM 872 N N . GLU A 1 113 ? 3.750 0.871 12.185 1.00 88.88 113 GLU A N 1
ATOM 873 C CA . GLU A 1 113 ? 2.591 1.570 12.727 1.00 88.88 113 GLU A CA 1
ATOM 874 C C . GLU A 1 113 ? 2.881 3.079 12.714 1.00 88.88 113 GLU A C 1
ATOM 876 O O . GLU A 1 113 ? 4.020 3.520 12.938 1.00 88.88 113 GLU A O 1
ATOM 881 N N . ALA A 1 114 ? 1.889 3.877 12.331 1.00 78.88 114 ALA A N 1
ATOM 882 C CA . ALA A 1 114 ? 1.942 5.311 12.541 1.00 78.88 114 ALA A CA 1
ATOM 883 C C . ALA A 1 114 ? 1.822 5.574 14.049 1.00 78.88 114 ALA A C 1
ATOM 885 O O . ALA A 1 114 ? 1.190 4.807 14.773 1.00 78.88 114 ALA A O 1
ATOM 886 N N . ALA A 1 115 ? 2.455 6.642 14.535 1.00 68.19 115 ALA A N 1
ATOM 887 C CA . ALA A 1 115 ? 2.158 7.090 15.889 1.00 68.19 115 ALA A CA 1
ATOM 888 C C . ALA A 1 115 ? 0.678 7.512 15.934 1.00 68.19 115 ALA A C 1
ATOM 890 O O . ALA A 1 115 ? 0.226 8.116 14.954 1.00 68.19 115 ALA A O 1
ATOM 891 N N . PRO A 1 116 ? -0.063 7.223 17.020 1.00 56.78 116 PRO A N 1
ATOM 892 C CA . PRO A 1 116 ? -1.393 7.792 17.192 1.00 56.78 116 PRO A CA 1
ATOM 893 C C . PRO A 1 116 ? -1.294 9.326 17.119 1.00 56.78 116 PRO A C 1
ATOM 895 O O . PRO A 1 116 ? -0.257 9.878 17.501 1.00 56.78 116 PRO A O 1
ATOM 898 N N . PRO A 1 117 ? -2.331 10.023 16.622 1.00 51.31 117 PRO A N 1
ATOM 899 C CA . PRO A 1 117 ? -2.258 11.461 16.359 1.00 51.31 117 PRO A CA 1
ATOM 900 C C . PRO A 1 117 ? -1.961 12.331 17.595 1.00 51.31 117 PRO A C 1
ATOM 902 O O . PRO A 1 117 ? -1.487 13.450 17.417 1.00 51.31 117 PRO A O 1
ATOM 905 N N . ASP A 1 118 ? -2.159 11.809 18.813 1.00 54.00 118 ASP A N 1
ATOM 906 C CA . ASP A 1 118 ? -1.956 12.515 20.083 1.00 54.00 118 ASP A CA 1
ATOM 907 C C . ASP A 1 118 ? -1.168 11.653 21.102 1.00 54.00 118 ASP A C 1
ATOM 909 O O . ASP A 1 118 ? -1.756 10.885 21.868 1.00 54.00 118 ASP A O 1
ATOM 913 N N . ALA A 1 119 ? 0.168 11.780 21.121 1.00 42.41 119 ALA A N 1
ATOM 914 C CA . ALA A 1 119 ? 1.071 11.191 22.126 1.00 42.41 119 ALA A CA 1
ATOM 915 C C . ALA A 1 119 ? 2.175 12.175 22.554 1.00 42.41 119 ALA A C 1
ATOM 917 O O . ALA A 1 119 ? 2.764 12.818 21.654 1.00 42.41 119 ALA A O 1
#